Protein AF-A0A381IDC3-F1 (afdb_monomer_lite)

Organism: Clostridioides difficile (NCBI:txid1496)

Foldseek 3Di:
DLLVLLCVLPNDPRDPPDDDDPDDDCVVVCCVVVVDDDDDDDQQFPQPPHPPDPPTDGNPVSVVSVVSSVVSVVVVVVD

Sequence (79 aa):
MAEETIKDVLGADASIGIFKNSGGEDFHYYTQKLKCKTTYIGLGADATPGFHNPNVTFDTKALEYGVDIWCRLVEKRLG

InterPro domains:
  IPR002933 Peptidase M20 [PF01546] (2-76)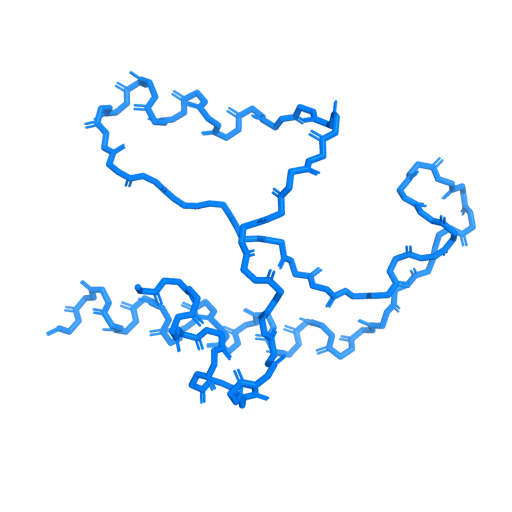

Radius of gyration: 14.26 Å; chains: 1; bounding box: 34×28×35 Å

Structure (mmCIF, N/CA/C/O backbone):
data_AF-A0A381IDC3-F1
#
_entry.id   AF-A0A381IDC3-F1
#
loop_
_atom_site.group_PDB
_atom_site.id
_atom_site.type_symbol
_atom_site.label_atom_id
_atom_site.label_alt_id
_atom_site.label_comp_id
_atom_site.label_asym_id
_atom_site.label_entity_id
_atom_site.label_seq_id
_atom_site.pdbx_PDB_ins_code
_atom_site.Cartn_x
_atom_site.Cartn_y
_atom_site.Cartn_z
_atom_site.occupancy
_atom_site.B_iso_or_equiv
_atom_site.auth_seq_id
_atom_site.auth_comp_id
_atom_site.auth_asym_id
_atom_site.auth_atom_id
_atom_site.pdbx_PDB_model_num
ATOM 1 N N . MET A 1 1 ? -5.353 -8.654 9.620 1.00 94.19 1 MET A N 1
ATOM 2 C CA . MET A 1 1 ? -6.282 -7.840 8.807 1.00 94.19 1 MET A CA 1
ATOM 3 C C . MET A 1 1 ? -5.657 -7.341 7.507 1.00 94.19 1 MET A C 1
ATOM 5 O O . MET A 1 1 ? -6.092 -7.812 6.469 1.00 94.19 1 MET A O 1
ATOM 9 N N . ALA A 1 2 ? -4.675 -6.427 7.508 1.00 96.56 2 ALA A N 1
ATOM 10 C CA . ALA A 1 2 ? -4.126 -5.887 6.251 1.00 96.56 2 ALA A CA 1
ATOM 11 C C . ALA A 1 2 ? -3.438 -6.953 5.380 1.00 96.56 2 ALA A C 1
ATOM 13 O O . ALA A 1 2 ? -3.846 -7.157 4.245 1.00 96.56 2 ALA A O 1
ATOM 14 N N . GLU A 1 3 ? -2.472 -7.694 5.931 1.00 97.19 3 GLU A N 1
ATOM 15 C CA . GLU A 1 3 ? -1.793 -8.785 5.211 1.00 97.19 3 GLU A CA 1
ATOM 16 C C . GLU A 1 3 ? -2.774 -9.845 4.687 1.00 97.19 3 GLU A C 1
ATOM 18 O O . GLU A 1 3 ? -2.712 -10.231 3.527 1.00 97.19 3 GLU A O 1
ATOM 23 N N . GLU A 1 4 ? -3.729 -10.272 5.514 1.00 97.31 4 GLU A N 1
ATOM 24 C CA . GLU A 1 4 ? -4.788 -11.201 5.093 1.00 97.31 4 GLU A CA 1
ATOM 25 C C . GLU A 1 4 ? -5.648 -10.618 3.967 1.00 97.31 4 GLU A C 1
ATOM 27 O O . GLU A 1 4 ? -6.076 -11.339 3.084 1.00 97.31 4 GLU A O 1
ATOM 32 N N . THR A 1 5 ? -5.908 -9.310 3.975 1.00 98.19 5 THR A N 1
ATOM 33 C CA . THR A 1 5 ? -6.668 -8.648 2.905 1.00 98.19 5 THR A CA 1
ATOM 34 C C . THR A 1 5 ? -5.897 -8.634 1.593 1.00 98.19 5 THR A C 1
ATOM 36 O O . THR A 1 5 ? -6.483 -8.898 0.552 1.00 98.19 5 THR A O 1
ATOM 39 N N . ILE A 1 6 ? -4.585 -8.399 1.645 1.00 98.19 6 ILE A N 1
ATOM 40 C CA . ILE A 1 6 ? -3.717 -8.514 0.469 1.00 98.19 6 ILE A CA 1
ATOM 41 C C . ILE A 1 6 ? -3.794 -9.940 -0.091 1.00 98.19 6 ILE A C 1
ATOM 43 O O . ILE A 1 6 ? -3.992 -10.114 -1.289 1.00 98.19 6 ILE A O 1
ATOM 47 N N . LYS A 1 7 ? -3.712 -10.955 0.780 1.00 98.12 7 LYS A N 1
ATOM 48 C CA . LYS A 1 7 ? -3.783 -12.368 0.377 1.00 98.12 7 LYS A CA 1
ATOM 49 C C . LYS A 1 7 ? -5.149 -12.779 -0.175 1.00 98.12 7 LYS A C 1
ATOM 51 O O . LYS A 1 7 ? -5.203 -13.576 -1.104 1.00 98.12 7 LYS A O 1
ATOM 56 N N . ASP A 1 8 ? -6.235 -12.219 0.352 1.00 98.00 8 ASP A N 1
ATOM 57 C CA . ASP A 1 8 ? -7.586 -12.447 -0.170 1.00 98.00 8 ASP A CA 1
ATOM 58 C C . ASP A 1 8 ? -7.760 -11.900 -1.594 1.00 98.00 8 ASP A C 1
ATOM 60 O O . ASP A 1 8 ? -8.456 -12.514 -2.397 1.00 98.00 8 ASP A O 1
ATOM 64 N N . VAL A 1 9 ? -7.163 -10.742 -1.896 1.00 97.94 9 VAL A N 1
ATOM 65 C CA . VAL A 1 9 ? -7.323 -10.061 -3.193 1.00 97.94 9 VAL A CA 1
ATOM 66 C C . VAL A 1 9 ? -6.366 -10.618 -4.246 1.00 97.94 9 VAL A C 1
ATOM 68 O O . VAL A 1 9 ? -6.765 -10.846 -5.383 1.00 97.94 9 VAL A O 1
ATOM 71 N N . LEU A 1 10 ? -5.104 -10.845 -3.876 1.00 97.62 10 LEU A N 1
ATOM 72 C CA . LEU A 1 10 ? -4.024 -11.153 -4.822 1.00 97.62 10 LEU A CA 1
ATOM 73 C C . LEU A 1 10 ? -3.476 -12.583 -4.714 1.00 97.62 10 LEU A C 1
ATOM 75 O O . LEU A 1 10 ? -2.619 -12.971 -5.506 1.00 97.62 10 LEU A O 1
ATOM 79 N N . GLY A 1 11 ? -3.969 -13.379 -3.765 1.00 98.25 11 GLY A N 1
ATOM 80 C CA . GLY A 1 11 ? -3.532 -14.754 -3.529 1.00 98.25 11 GLY A CA 1
ATOM 81 C C . GLY A 1 11 ? -2.528 -14.901 -2.382 1.00 98.25 11 GLY A C 1
ATOM 82 O O . GLY A 1 11 ? -1.938 -13.937 -1.892 1.00 98.25 11 GLY A O 1
ATOM 83 N N . ALA A 1 12 ? -2.332 -16.145 -1.936 1.00 97.44 12 ALA A N 1
ATOM 84 C CA . ALA A 1 12 ? -1.633 -16.473 -0.689 1.00 97.44 12 ALA A CA 1
ATOM 85 C C . ALA A 1 12 ? -0.193 -15.927 -0.588 1.00 97.44 12 ALA A C 1
ATOM 87 O O . ALA A 1 12 ? 0.243 -15.567 0.509 1.00 97.44 12 ALA A O 1
ATOM 88 N N . ASP A 1 13 ? 0.505 -15.819 -1.720 1.00 97.06 13 ASP A N 1
ATOM 89 C CA . ASP A 1 13 ? 1.915 -15.415 -1.797 1.00 97.06 13 ASP A CA 1
ATOM 90 C C . ASP A 1 13 ? 2.112 -13.915 -2.081 1.00 97.06 13 ASP A C 1
ATOM 92 O O . ASP A 1 13 ? 3.239 -13.438 -2.193 1.00 97.06 13 ASP A O 1
ATOM 96 N N . ALA A 1 14 ? 1.031 -13.134 -2.171 1.00 96.94 14 ALA A N 1
ATOM 97 C CA . ALA A 1 14 ? 1.083 -11.729 -2.585 1.00 96.94 14 ALA A CA 1
ATOM 98 C C . ALA A 1 14 ? 1.616 -10.754 -1.517 1.00 96.94 14 ALA A C 1
ATOM 100 O O . ALA A 1 14 ? 1.640 -9.542 -1.731 1.00 96.94 14 ALA A O 1
ATOM 101 N N . SER A 1 15 ? 2.031 -11.250 -0.349 1.00 97.00 15 SER A N 1
ATOM 102 C CA . SER A 1 15 ? 2.590 -10.422 0.718 1.00 97.00 15 SER A CA 1
ATOM 103 C C . SER A 1 15 ? 3.949 -10.931 1.169 1.00 97.00 15 SER A C 1
ATOM 105 O O . SER A 1 15 ? 4.103 -12.093 1.534 1.00 97.00 15 SER A O 1
ATOM 107 N N . ILE A 1 16 ? 4.909 -10.010 1.244 1.00 95.69 16 ILE A N 1
ATOM 108 C CA . ILE A 1 16 ? 6.236 -10.249 1.827 1.00 95.69 16 ILE A CA 1
ATOM 109 C C . ILE A 1 16 ? 6.258 -10.070 3.357 1.00 95.69 16 ILE A C 1
ATOM 111 O O . ILE A 1 16 ? 7.322 -10.100 3.974 1.00 95.69 16 ILE A O 1
ATOM 115 N N . GLY A 1 17 ? 5.097 -9.845 3.980 1.00 95.00 17 GLY A N 1
ATOM 116 C CA . GLY A 1 17 ? 4.978 -9.559 5.407 1.00 95.00 17 GLY A CA 1
ATOM 117 C C . GLY A 1 17 ? 5.462 -8.154 5.784 1.00 95.00 17 GLY A C 1
ATOM 118 O O . GLY A 1 17 ? 5.313 -7.190 5.032 1.00 95.00 17 GLY A O 1
ATOM 119 N N . ILE A 1 18 ? 6.014 -8.019 6.994 1.00 93.19 18 ILE A N 1
ATOM 120 C CA . ILE A 1 18 ? 6.490 -6.732 7.516 1.00 93.19 18 ILE A CA 1
ATOM 121 C C . ILE A 1 18 ? 7.785 -6.333 6.810 1.00 93.19 18 ILE A C 1
ATOM 123 O O . ILE A 1 18 ? 8.838 -6.935 7.021 1.00 93.19 18 ILE A O 1
ATOM 127 N N . PHE A 1 19 ? 7.720 -5.246 6.050 1.00 90.19 19 PHE A N 1
ATOM 128 C CA . PHE A 1 19 ? 8.879 -4.637 5.418 1.00 90.19 19 PHE A CA 1
ATOM 129 C C . PHE A 1 19 ? 9.462 -3.522 6.295 1.00 90.19 19 PHE A C 1
ATOM 131 O O . PHE A 1 19 ? 8.745 -2.624 6.735 1.00 90.19 19 PHE A O 1
ATOM 138 N N . LYS A 1 20 ? 10.775 -3.566 6.543 1.00 90.06 20 LYS A N 1
ATOM 139 C CA . LYS A 1 20 ? 11.516 -2.488 7.211 1.00 90.06 20 LYS A CA 1
ATOM 140 C C . LYS A 1 20 ? 12.404 -1.794 6.188 1.00 90.06 20 LYS A C 1
ATOM 142 O O . LYS A 1 20 ? 13.206 -2.451 5.534 1.00 90.06 20 LYS A O 1
ATOM 147 N N . ASN A 1 21 ? 12.293 -0.475 6.094 1.00 87.62 21 ASN A N 1
ATOM 148 C CA . ASN A 1 21 ? 13.181 0.359 5.292 1.00 87.62 21 ASN A CA 1
ATOM 149 C C . ASN A 1 21 ? 13.745 1.507 6.143 1.00 87.62 21 ASN A C 1
ATOM 151 O O . ASN A 1 21 ? 13.329 1.705 7.283 1.00 87.62 21 ASN A O 1
ATOM 155 N N . SER A 1 22 ? 14.724 2.231 5.602 1.00 91.56 22 SER A N 1
ATOM 156 C CA . SER A 1 22 ? 15.339 3.395 6.254 1.00 91.56 22 SER A CA 1
ATOM 157 C C . SER A 1 22 ? 14.585 4.709 6.015 1.00 91.56 22 SER A C 1
ATOM 159 O O . SER A 1 22 ? 15.035 5.754 6.477 1.00 91.56 22 SER A O 1
ATOM 161 N N . GLY A 1 23 ? 13.497 4.684 5.244 1.00 89.25 23 GLY A N 1
ATOM 162 C CA . GLY A 1 23 ? 12.672 5.850 4.956 1.00 89.25 23 GLY A CA 1
ATOM 163 C C . GLY A 1 23 ? 11.823 6.260 6.160 1.00 89.25 23 GLY A C 1
ATOM 164 O O . GLY A 1 23 ? 11.469 5.441 7.007 1.00 89.25 23 GLY A O 1
ATOM 165 N N . GLY A 1 24 ? 11.505 7.552 6.233 1.00 91.25 24 GLY A N 1
ATOM 166 C CA . GLY A 1 24 ? 10.568 8.107 7.206 1.00 91.25 24 GLY A CA 1
ATOM 167 C C . GLY A 1 24 ? 9.209 8.375 6.564 1.00 91.25 24 GLY A C 1
ATOM 168 O O . GLY A 1 24 ? 9.146 8.767 5.404 1.00 91.25 24 GLY A O 1
ATOM 169 N N . GLU A 1 25 ? 8.140 8.185 7.331 1.00 92.38 25 GLU A N 1
ATOM 170 C CA . GLU A 1 25 ? 6.760 8.444 6.913 1.00 92.38 25 GLU A CA 1
ATOM 171 C C . GLU A 1 25 ? 6.015 9.116 8.070 1.00 92.38 25 GLU A C 1
ATOM 173 O O . GLU A 1 25 ? 5.960 8.568 9.182 1.00 92.38 25 GLU A O 1
ATOM 178 N N . ASP A 1 26 ? 5.464 10.303 7.823 1.00 95.75 26 ASP A N 1
ATOM 179 C CA . ASP A 1 26 ? 4.848 11.136 8.854 1.00 95.75 26 ASP A CA 1
ATOM 180 C C . ASP A 1 26 ? 3.468 10.627 9.289 1.00 95.75 26 ASP A C 1
ATOM 182 O O . ASP A 1 26 ? 3.003 10.987 10.370 1.00 95.75 26 ASP A O 1
ATOM 186 N N . PHE A 1 27 ? 2.873 9.683 8.549 1.00 95.50 27 PHE A N 1
ATOM 187 C CA . PHE A 1 27 ? 1.629 9.008 8.926 1.00 95.50 27 PHE A CA 1
ATOM 188 C C . PHE A 1 27 ? 1.646 8.443 10.363 1.00 95.50 27 PHE A C 1
ATOM 190 O O . PHE A 1 27 ? 0.618 8.409 11.045 1.00 95.50 27 PHE A O 1
ATOM 197 N N . HIS A 1 28 ? 2.819 8.055 10.878 1.00 93.25 28 HIS A N 1
ATOM 198 C CA . HIS A 1 28 ? 2.994 7.582 12.259 1.00 93.25 28 HIS A CA 1
ATOM 199 C C . HIS A 1 28 ? 2.633 8.635 13.323 1.00 93.25 28 HIS A C 1
ATOM 201 O O . HIS A 1 28 ? 2.308 8.283 14.463 1.00 93.25 28 HIS A O 1
ATOM 207 N N . TYR A 1 29 ? 2.625 9.920 12.961 1.00 96.00 29 TYR A N 1
ATOM 208 C CA . TYR A 1 29 ? 2.102 10.993 13.800 1.00 96.00 29 TYR A CA 1
ATOM 209 C C . TYR A 1 29 ? 0.650 10.726 14.216 1.00 96.00 29 TYR A C 1
ATOM 211 O O . TYR A 1 29 ? 0.297 10.923 15.381 1.00 96.00 29 TYR A O 1
ATOM 219 N N . TYR A 1 30 ? -0.193 10.210 13.315 1.00 95.88 30 TYR A N 1
ATOM 220 C CA . TYR A 1 30 ? -1.600 9.938 13.620 1.00 95.88 30 TYR A CA 1
ATOM 221 C C . TYR A 1 30 ? -1.764 8.834 14.665 1.00 95.88 30 TYR A C 1
ATOM 223 O O . TYR A 1 30 ? -2.602 8.966 15.558 1.00 95.88 30 TYR A O 1
ATOM 231 N N . THR A 1 31 ? -0.915 7.804 14.641 1.00 95.75 31 THR A N 1
ATOM 232 C CA . THR A 1 31 ? -0.856 6.783 15.700 1.00 95.75 31 THR A CA 1
ATOM 233 C C . THR A 1 31 ? -0.599 7.428 17.062 1.00 95.75 31 THR A C 1
ATOM 235 O O . THR A 1 31 ? -1.282 7.135 18.045 1.00 95.75 31 THR A O 1
ATOM 238 N N . GLN A 1 32 ? 0.364 8.353 17.128 1.00 94.75 32 GLN A N 1
ATOM 239 C CA . GLN A 1 32 ? 0.719 9.048 18.364 1.00 94.75 32 GLN A CA 1
ATOM 240 C C . GLN A 1 32 ? -0.358 10.033 18.819 1.00 94.75 32 GLN A C 1
ATOM 242 O O . GLN A 1 32 ? -0.596 10.146 20.024 1.00 94.75 32 GLN A O 1
ATOM 247 N N . LYS A 1 33 ? -0.992 10.749 17.886 1.00 97.88 33 LYS A N 1
ATOM 248 C CA . LYS A 1 33 ? -1.986 11.788 18.168 1.00 97.88 33 LYS A CA 1
ATOM 249 C C . LYS A 1 33 ? -3.335 11.204 18.574 1.00 97.88 33 LYS A C 1
ATOM 251 O O . LYS A 1 33 ? -3.922 11.672 19.545 1.00 97.88 33 LYS A O 1
ATOM 256 N N . LEU A 1 34 ? -3.811 10.198 17.844 1.00 97.88 34 LEU A N 1
ATOM 257 C CA . LEU A 1 34 ? -5.131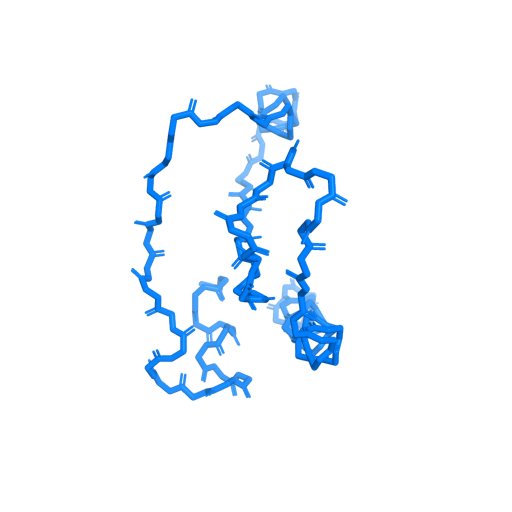 9.592 18.034 1.00 97.88 34 LEU A CA 1
ATOM 258 C C . LEU A 1 34 ? -5.107 8.401 18.997 1.00 97.88 34 LEU A C 1
ATOM 260 O O . LEU A 1 34 ? -6.166 7.933 19.404 1.00 97.88 34 LEU A O 1
ATOM 264 N N . LYS A 1 35 ? -3.914 7.905 19.363 1.00 96.38 35 LYS A N 1
ATOM 265 C CA . LYS A 1 35 ? -3.726 6.739 20.245 1.00 96.38 35 LYS A CA 1
ATOM 266 C C . LYS A 1 35 ? -4.470 5.492 19.751 1.00 96.38 35 LYS A C 1
ATOM 268 O O . LYS A 1 35 ? -4.917 4.669 20.547 1.00 96.38 35 LYS A O 1
ATOM 273 N N . CYS A 1 36 ? -4.601 5.346 18.436 1.00 94.81 36 CYS A N 1
ATOM 274 C CA . CYS A 1 36 ? -5.272 4.218 17.805 1.00 94.81 36 CYS A CA 1
ATOM 275 C C . CYS A 1 36 ? -4.266 3.248 17.175 1.00 94.81 36 CYS A C 1
ATOM 277 O O . CYS A 1 36 ? -3.122 3.602 16.886 1.00 94.81 36 CYS A O 1
ATOM 279 N N . LYS A 1 37 ? -4.702 2.003 16.953 1.00 93.44 37 LYS A N 1
ATOM 280 C CA . LYS A 1 37 ? -3.947 1.050 16.134 1.00 93.44 37 LYS A CA 1
ATOM 281 C C . LYS A 1 37 ? -4.017 1.509 14.681 1.00 93.44 37 LYS A C 1
ATOM 283 O O . LYS A 1 37 ? -5.111 1.727 14.166 1.00 93.44 37 LYS A O 1
ATOM 288 N N . THR A 1 38 ? -2.869 1.614 14.030 1.00 94.00 38 THR A N 1
ATOM 289 C CA . THR A 1 38 ? -2.762 1.978 12.616 1.00 94.00 38 THR A CA 1
ATOM 290 C C . THR A 1 38 ? -2.015 0.895 11.850 1.00 94.00 38 THR A C 1
ATOM 292 O O . THR A 1 38 ? -1.375 0.011 12.424 1.00 94.00 38 THR A O 1
ATOM 295 N N . THR A 1 39 ? -2.112 0.937 10.530 1.00 93.19 39 THR A N 1
ATOM 296 C CA . THR A 1 39 ? -1.313 0.110 9.628 1.00 93.19 39 THR A CA 1
ATOM 297 C C . THR A 1 39 ? -0.988 0.946 8.403 1.00 93.19 39 THR A C 1
ATOM 299 O O . THR A 1 39 ? -1.844 1.687 7.928 1.00 93.19 39 THR A O 1
ATOM 302 N N . TYR A 1 40 ? 0.247 0.834 7.926 1.00 93.62 40 TYR A N 1
ATOM 303 C CA . TYR A 1 40 ? 0.718 1.442 6.689 1.00 93.62 40 TYR A CA 1
ATOM 304 C C . TYR A 1 40 ? 1.060 0.309 5.722 1.00 93.62 40 TYR A C 1
ATOM 306 O O . TYR A 1 40 ? 1.741 -0.642 6.111 1.00 93.62 40 TYR A O 1
ATOM 314 N N . ILE A 1 41 ? 0.531 0.367 4.501 1.00 95.12 41 ILE A N 1
ATOM 315 C CA . ILE A 1 41 ? 0.641 -0.713 3.517 1.00 95.12 41 ILE A CA 1
ATOM 316 C C . ILE A 1 41 ? 1.543 -0.239 2.383 1.00 95.12 41 ILE A C 1
ATOM 318 O O . ILE A 1 41 ? 1.243 0.754 1.728 1.00 95.12 41 ILE A O 1
ATOM 322 N N . GLY A 1 42 ? 2.632 -0.968 2.142 1.00 95.06 42 GLY A N 1
ATOM 323 C CA . GLY A 1 42 ? 3.415 -0.813 0.922 1.00 95.06 42 GLY A CA 1
ATOM 324 C C . GLY A 1 42 ? 2.714 -1.520 -0.234 1.00 95.06 42 GLY A C 1
ATOM 325 O O . GLY A 1 42 ? 2.452 -2.718 -0.151 1.00 95.06 42 GLY A O 1
ATOM 326 N N . LEU A 1 43 ? 2.420 -0.781 -1.299 1.00 96.00 43 LEU A N 1
ATOM 327 C CA . LEU A 1 43 ? 1.890 -1.330 -2.541 1.00 96.00 43 LEU A CA 1
ATOM 328 C C . LEU A 1 43 ? 3.067 -1.615 -3.478 1.00 96.00 43 LEU A C 1
ATOM 330 O O . LEU A 1 43 ? 3.747 -0.686 -3.914 1.00 96.00 43 LEU A O 1
ATOM 334 N N . GLY A 1 44 ? 3.348 -2.888 -3.757 1.00 95.31 44 GLY A N 1
ATOM 335 C CA . GLY A 1 44 ? 4.352 -3.234 -4.764 1.00 95.31 44 GLY A CA 1
ATOM 336 C C . GLY A 1 44 ? 3.859 -2.754 -6.122 1.00 95.31 44 GLY A C 1
ATOM 337 O O . GLY A 1 44 ? 2.761 -3.129 -6.493 1.00 95.31 44 GLY A O 1
ATOM 338 N N . ALA A 1 45 ? 4.612 -1.900 -6.812 1.00 96.50 45 ALA A N 1
ATOM 339 C CA . ALA A 1 45 ? 4.264 -1.339 -8.125 1.00 96.50 45 ALA A CA 1
ATOM 340 C C . ALA A 1 45 ? 5.492 -1.287 -9.053 1.00 96.50 45 ALA A C 1
ATOM 342 O O . ALA A 1 45 ? 5.583 -0.421 -9.916 1.00 96.50 45 ALA A O 1
ATOM 343 N N . ASP A 1 46 ? 6.488 -2.141 -8.794 1.00 95.94 46 ASP A N 1
ATOM 344 C CA . ASP A 1 46 ? 7.755 -2.233 -9.533 1.00 95.94 46 ASP A CA 1
ATOM 345 C C . ASP A 1 46 ? 8.479 -0.895 -9.754 1.00 95.94 46 ASP A C 1
ATOM 347 O O . ASP A 1 46 ? 9.088 -0.647 -10.796 1.00 95.94 46 ASP A O 1
ATOM 351 N N . ALA A 1 47 ? 8.457 -0.044 -8.721 1.00 95.62 47 ALA A N 1
ATOM 352 C CA . ALA A 1 47 ? 9.110 1.261 -8.689 1.00 95.62 47 ALA A CA 1
ATOM 353 C C . ALA A 1 47 ? 10.621 1.158 -8.971 1.00 95.62 47 ALA A C 1
ATOM 355 O O . ALA A 1 47 ? 11.417 0.907 -8.064 1.00 95.62 47 ALA A O 1
ATOM 356 N N . THR A 1 48 ? 11.024 1.385 -10.222 1.00 96.50 48 THR A N 1
ATOM 357 C CA . THR A 1 48 ? 12.396 1.136 -10.701 1.00 96.50 48 THR A CA 1
ATOM 358 C C . THR A 1 48 ? 12.950 2.373 -11.410 1.00 96.50 48 THR A C 1
ATOM 360 O O . THR A 1 48 ? 12.226 2.978 -12.201 1.00 96.50 48 THR A O 1
ATOM 363 N N . PRO A 1 49 ? 14.212 2.783 -11.156 1.00 96.19 49 PRO A N 1
ATOM 364 C CA . PRO A 1 49 ? 15.204 2.137 -10.279 1.00 96.19 49 PRO A CA 1
ATOM 365 C C . PRO A 1 49 ? 14.994 2.411 -8.781 1.00 96.19 49 PRO A C 1
ATOM 367 O O . PRO A 1 49 ? 15.782 1.959 -7.955 1.00 96.19 49 PRO A O 1
ATOM 370 N N . GLY A 1 50 ? 13.956 3.168 -8.433 1.00 93.00 50 GLY A N 1
ATOM 371 C CA . GLY A 1 50 ? 13.588 3.495 -7.063 1.00 93.00 50 GLY A CA 1
ATOM 372 C C . GLY A 1 50 ? 13.037 4.911 -6.958 1.00 93.00 50 GLY A C 1
ATOM 373 O O . GLY A 1 50 ? 13.102 5.703 -7.902 1.00 93.00 50 GLY A O 1
ATOM 374 N N . PHE A 1 51 ? 12.494 5.237 -5.789 1.00 90.88 51 PHE A N 1
ATOM 375 C CA . PHE A 1 51 ? 11.952 6.564 -5.517 1.00 90.88 51 PHE A CA 1
ATOM 376 C C . PHE A 1 51 ? 13.021 7.664 -5.632 1.00 90.88 51 PHE A C 1
ATOM 378 O O . PHE A 1 51 ? 14.211 7.423 -5.438 1.00 90.88 51 PHE A O 1
ATOM 385 N N . HIS A 1 52 ? 12.575 8.883 -5.949 1.00 94.31 52 HIS A N 1
ATOM 386 C CA . HIS A 1 52 ? 13.398 10.088 -6.159 1.00 94.31 52 HIS A CA 1
ATOM 387 C C . HIS A 1 52 ? 14.339 10.056 -7.377 1.00 94.31 52 HIS A C 1
ATOM 389 O O . HIS A 1 52 ? 15.030 11.041 -7.636 1.00 94.31 52 HIS A O 1
ATOM 395 N N . ASN A 1 53 ? 14.351 8.979 -8.165 1.00 97.38 53 ASN A N 1
ATOM 396 C CA . ASN A 1 53 ? 15.004 8.988 -9.468 1.00 97.38 53 ASN A CA 1
ATOM 397 C C . ASN A 1 53 ? 14.102 9.700 -10.503 1.00 97.38 53 ASN A C 1
ATOM 399 O O . ASN A 1 53 ? 12.920 9.364 -10.578 1.00 97.38 53 ASN A O 1
ATOM 403 N N . PRO A 1 54 ? 14.614 10.635 -11.329 1.00 97.00 54 PRO A N 1
ATOM 404 C CA . PRO A 1 54 ? 13.800 11.336 -12.333 1.00 97.00 54 PRO A CA 1
ATOM 405 C C . PRO A 1 54 ? 13.218 10.412 -13.412 1.00 97.00 54 PRO A C 1
ATOM 407 O O . PRO A 1 54 ? 12.237 10.771 -14.052 1.00 97.00 54 PRO A O 1
ATOM 410 N N . ASN A 1 55 ? 13.803 9.227 -13.598 1.00 97.62 55 ASN A N 1
ATOM 411 C CA . ASN A 1 55 ? 13.362 8.226 -14.566 1.00 97.62 55 ASN A CA 1
ATOM 412 C C . ASN A 1 55 ? 12.609 7.064 -13.901 1.00 97.62 55 ASN A C 1
ATOM 414 O O . ASN A 1 55 ? 12.549 5.976 -14.472 1.00 97.62 55 ASN A O 1
ATOM 418 N N . VAL A 1 56 ? 12.100 7.247 -12.677 1.00 97.50 56 VAL A N 1
ATOM 419 C CA . VAL A 1 56 ? 11.321 6.205 -12.002 1.00 97.50 56 VAL A CA 1
ATOM 420 C C . VAL A 1 56 ? 10.080 5.845 -12.823 1.00 97.50 56 VAL A C 1
ATOM 422 O O . VAL A 1 56 ? 9.364 6.717 -13.315 1.00 97.50 56 VAL A O 1
ATOM 425 N N . THR A 1 57 ? 9.830 4.548 -12.960 1.00 97.75 57 THR A N 1
ATOM 426 C CA . THR A 1 57 ? 8.630 3.990 -13.597 1.00 97.75 57 THR A CA 1
ATOM 427 C C . THR A 1 57 ? 7.901 3.070 -12.628 1.00 97.75 57 THR A C 1
ATOM 429 O O . THR A 1 57 ? 8.488 2.637 -11.635 1.00 97.75 57 THR A O 1
ATOM 432 N N . PHE A 1 58 ? 6.626 2.798 -12.909 1.00 97.38 58 PHE A N 1
ATOM 433 C CA . PHE A 1 58 ? 5.754 1.959 -12.090 1.00 97.38 58 PHE A CA 1
ATOM 434 C C . PHE A 1 58 ? 4.881 1.075 -12.987 1.00 97.38 58 PHE A C 1
ATOM 436 O O . PHE A 1 58 ? 4.483 1.516 -14.069 1.00 97.38 58 PHE A O 1
ATOM 443 N N . ASP A 1 59 ? 4.531 -0.126 -12.525 1.00 97.62 59 ASP A N 1
ATOM 444 C CA . ASP A 1 59 ? 3.461 -0.925 -13.126 1.00 97.62 59 ASP A CA 1
ATOM 445 C C . ASP A 1 59 ? 2.099 -0.328 -12.741 1.00 97.62 59 ASP A C 1
ATOM 447 O O . ASP A 1 59 ? 1.687 -0.341 -11.578 1.00 97.62 59 ASP A O 1
ATOM 451 N N . THR A 1 60 ? 1.381 0.208 -13.728 1.00 97.25 60 THR A N 1
ATOM 452 C CA . THR A 1 60 ? 0.088 0.867 -13.518 1.00 97.25 60 THR A CA 1
ATOM 453 C C . THR A 1 60 ? -1.034 -0.097 -13.152 1.00 97.25 60 THR A C 1
ATOM 455 O O . THR A 1 60 ? -2.051 0.363 -12.632 1.00 97.25 60 THR A O 1
ATOM 458 N N . LYS A 1 61 ? -0.848 -1.416 -13.306 1.00 97.00 61 LYS A N 1
ATOM 459 C CA . LYS A 1 61 ? -1.775 -2.415 -12.745 1.00 97.00 61 LYS A CA 1
ATOM 460 C C . LYS A 1 61 ? -1.932 -2.271 -11.231 1.00 97.00 61 LYS A C 1
ATOM 462 O O . LYS A 1 61 ? -2.983 -2.619 -10.698 1.00 97.00 61 LYS A O 1
ATOM 467 N N . ALA A 1 62 ? -0.940 -1.681 -10.554 1.00 97.62 62 ALA A N 1
ATOM 468 C CA . ALA A 1 62 ? -1.008 -1.343 -9.135 1.00 97.62 62 ALA A CA 1
ATOM 469 C C . ALA A 1 62 ? -2.181 -0.458 -8.748 1.00 97.62 62 ALA A C 1
ATOM 471 O O . ALA A 1 62 ? -2.670 -0.555 -7.625 1.00 97.62 62 ALA A O 1
ATOM 472 N N . LEU A 1 63 ? -2.672 0.368 -9.667 1.00 98.12 63 LEU A N 1
ATOM 473 C CA . LEU A 1 63 ? -3.847 1.186 -9.406 1.00 98.12 63 LEU A CA 1
ATOM 474 C C . LEU A 1 63 ? -5.083 0.315 -9.154 1.00 98.12 63 LEU A C 1
ATOM 476 O O . LEU A 1 63 ? -5.818 0.575 -8.206 1.00 98.12 63 LEU A O 1
ATOM 480 N N . GLU A 1 64 ? -5.279 -0.732 -9.956 1.00 98.19 64 GLU A N 1
ATOM 481 C CA . GLU A 1 64 ? -6.453 -1.606 -9.879 1.00 98.19 64 GLU A CA 1
ATOM 482 C C . GLU A 1 64 ? -6.432 -2.433 -8.591 1.00 98.19 64 GLU A C 1
ATOM 484 O O . GLU A 1 64 ? -7.316 -2.284 -7.747 1.00 98.19 64 GLU A O 1
ATOM 489 N N . TYR A 1 65 ? -5.370 -3.211 -8.353 1.00 97.50 65 TYR A N 1
ATOM 490 C CA . TYR A 1 65 ? -5.326 -4.021 -7.132 1.00 97.50 65 TYR A CA 1
ATOM 491 C C . TYR A 1 65 ? -5.141 -3.194 -5.858 1.00 97.50 65 TYR A C 1
ATOM 493 O O . TYR A 1 65 ? -5.544 -3.629 -4.781 1.00 97.50 65 TYR A O 1
ATOM 501 N N . GLY A 1 66 ? -4.563 -1.994 -5.949 1.00 97.94 66 GLY A N 1
ATOM 502 C CA . GLY A 1 66 ? -4.530 -1.052 -4.835 1.00 97.94 66 GLY A CA 1
ATOM 503 C C . GLY A 1 66 ? -5.937 -0.651 -4.386 1.00 97.94 66 GLY A C 1
ATOM 504 O O . GLY A 1 66 ? -6.215 -0.657 -3.185 1.00 97.94 66 GLY A O 1
ATOM 505 N N . VAL A 1 67 ? -6.834 -0.354 -5.336 1.00 98.44 67 VAL A N 1
ATOM 506 C CA . VAL A 1 67 ? -8.252 -0.077 -5.051 1.00 98.44 67 VAL A CA 1
ATOM 507 C C . VAL A 1 67 ? -8.914 -1.292 -4.406 1.00 98.44 67 VAL A C 1
ATOM 509 O O . VAL A 1 67 ? -9.511 -1.152 -3.337 1.00 98.44 67 VAL A O 1
ATOM 512 N N . ASP A 1 68 ? -8.744 -2.479 -4.987 1.00 98.44 68 ASP A N 1
ATOM 513 C CA . ASP A 1 68 ? -9.373 -3.705 -4.485 1.00 98.44 68 ASP A CA 1
ATOM 514 C C . ASP A 1 68 ? -8.949 -4.032 -3.044 1.00 98.44 68 ASP A C 1
ATOM 516 O O . ASP A 1 68 ? -9.793 -4.334 -2.194 1.00 98.44 68 ASP A O 1
ATOM 520 N N . ILE A 1 69 ? -7.653 -3.902 -2.727 1.00 98.44 69 ILE A N 1
ATOM 521 C CA . ILE A 1 69 ? -7.123 -4.101 -1.369 1.00 98.44 69 ILE A CA 1
ATOM 522 C C . ILE A 1 69 ? -7.779 -3.129 -0.381 1.00 98.44 69 ILE A C 1
ATOM 524 O O . ILE A 1 69 ? -8.201 -3.549 0.700 1.00 98.44 69 ILE A O 1
ATOM 528 N N . TRP A 1 70 ? -7.883 -1.841 -0.723 1.00 98.19 70 TRP A N 1
ATOM 529 C CA . TRP A 1 70 ? -8.472 -0.839 0.171 1.00 98.19 70 TRP A CA 1
ATOM 530 C C . TRP A 1 70 ? -9.974 -1.037 0.366 1.00 98.19 70 TRP A C 1
ATOM 532 O O . TRP A 1 70 ? -10.438 -1.003 1.509 1.00 98.19 70 TRP A O 1
ATOM 542 N N . CYS A 1 71 ? -10.724 -1.288 -0.708 1.00 98.25 71 CYS A N 1
ATOM 543 C CA . CYS A 1 71 ? -12.153 -1.587 -0.632 1.00 98.25 71 CYS A CA 1
ATOM 544 C C . CYS A 1 71 ? -12.404 -2.803 0.264 1.00 98.25 71 CYS A C 1
ATOM 546 O O . CYS A 1 71 ? -13.150 -2.703 1.241 1.00 98.25 71 CYS A O 1
ATOM 548 N N . ARG A 1 72 ? -11.690 -3.910 0.023 1.00 98.38 72 ARG A N 1
ATOM 549 C CA . ARG A 1 72 ? -11.820 -5.131 0.825 1.00 98.38 72 ARG A CA 1
ATOM 550 C C . ARG A 1 72 ? -11.441 -4.916 2.292 1.00 98.38 72 ARG A C 1
ATOM 552 O O . ARG A 1 72 ? -12.059 -5.498 3.186 1.00 98.38 72 ARG A O 1
ATOM 559 N N . LEU A 1 73 ? -10.437 -4.082 2.562 1.00 98.00 73 LEU A N 1
ATOM 560 C CA . LEU A 1 73 ? -10.010 -3.765 3.9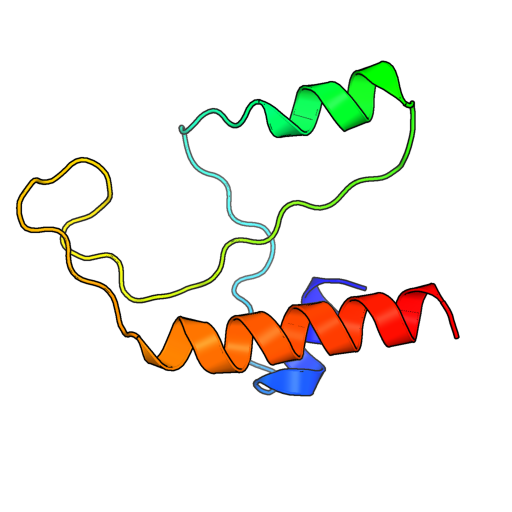25 1.00 98.00 73 LEU A CA 1
ATOM 561 C C . LEU A 1 73 ? -11.093 -2.991 4.683 1.00 98.00 73 LEU A C 1
ATOM 563 O O . LEU A 1 73 ? -11.360 -3.288 5.848 1.00 98.00 73 LEU A O 1
ATOM 567 N N . VAL A 1 74 ? -11.710 -2.007 4.027 1.00 97.56 74 VAL A N 1
ATOM 568 C CA . VAL A 1 74 ? -12.792 -1.201 4.605 1.00 97.56 74 VAL A CA 1
ATOM 569 C C . VAL A 1 74 ? -14.038 -2.054 4.834 1.00 97.56 74 VAL A C 1
ATOM 571 O O . VAL A 1 74 ? -14.603 -1.989 5.924 1.00 97.56 74 VAL A O 1
ATOM 574 N N . GLU A 1 75 ? -14.418 -2.912 3.883 1.00 97.62 75 GLU A N 1
ATOM 575 C CA . GLU A 1 75 ? -15.507 -3.885 4.058 1.00 97.62 75 GLU A CA 1
ATOM 576 C C . GLU A 1 75 ? -15.295 -4.757 5.297 1.00 97.62 75 GLU A C 1
ATOM 578 O O . GLU A 1 75 ? -16.170 -4.834 6.152 1.00 97.62 75 GLU A O 1
ATOM 583 N N . LYS A 1 76 ? -14.107 -5.360 5.443 1.00 96.81 76 LYS A N 1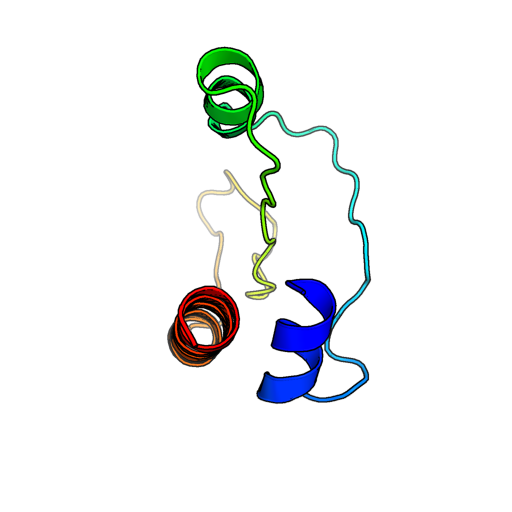
ATOM 584 C CA . LYS A 1 76 ? -13.759 -6.178 6.618 1.00 96.81 76 LYS A CA 1
ATOM 585 C C . LYS A 1 76 ? -13.744 -5.395 7.930 1.00 96.81 76 LYS A C 1
ATOM 587 O O . LYS A 1 76 ? -13.788 -5.998 8.999 1.00 96.81 76 LYS A O 1
ATOM 592 N N . ARG A 1 77 ? -13.554 -4.076 7.871 1.00 95.81 77 ARG A N 1
ATOM 593 C CA . ARG A 1 77 ? -13.470 -3.223 9.059 1.00 95.81 77 ARG A CA 1
ATOM 594 C C . ARG A 1 77 ? -14.839 -2.722 9.514 1.00 95.81 77 ARG A C 1
ATOM 596 O O . ARG A 1 77 ? -14.992 -2.483 10.714 1.00 95.81 77 ARG A O 1
ATOM 603 N N . LEU A 1 78 ? -15.746 -2.481 8.568 1.00 96.56 78 LEU A N 1
ATOM 604 C CA . LEU A 1 78 ? -17.066 -1.890 8.796 1.00 96.56 78 LEU A CA 1
ATOM 605 C C . LEU A 1 78 ? -18.206 -2.916 8.838 1.00 96.56 78 LEU A C 1
ATOM 607 O O . LEU A 1 78 ? -19.232 -2.611 9.446 1.00 96.56 78 LEU A O 1
ATOM 611 N N . GLY A 1 79 ? -18.049 -4.072 8.189 1.00 86.44 79 GLY A N 1
ATOM 612 C CA . GLY A 1 79 ? -18.920 -5.240 8.368 1.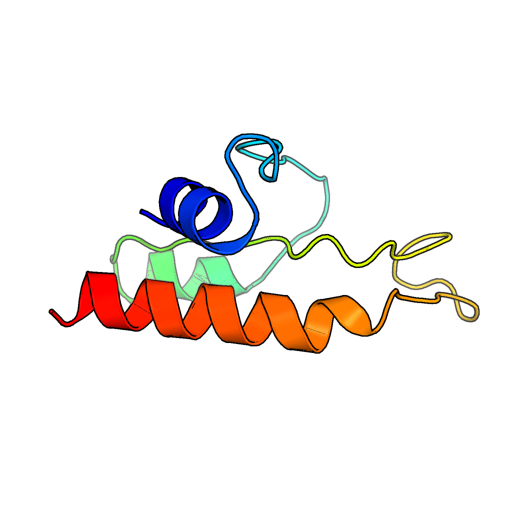00 86.44 79 GLY A CA 1
ATOM 613 C C . GLY A 1 79 ? -18.619 -5.984 9.660 1.00 86.44 79 GLY A C 1
ATOM 614 O O . GLY A 1 79 ? -19.568 -6.604 10.186 1.00 86.44 79 GLY A O 1
#

Secondary structure (DSSP, 8-state):
-HHHHHHHHH-TTS---S---S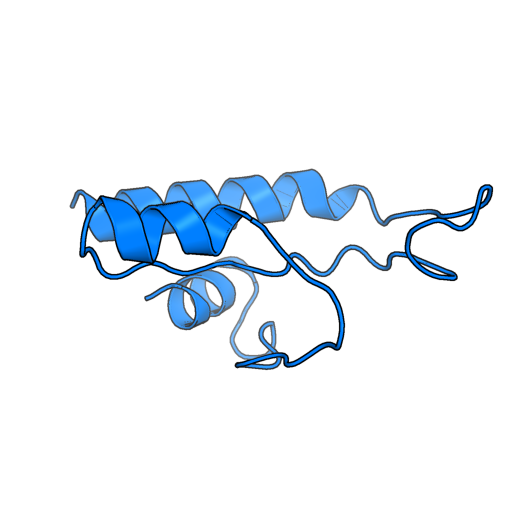---TTHHHHHHH-------------BS-TT-TT-B--TTHHHHHHHHHHHHHHHHH-

pLDDT: mean 95.82, std 2.62, range [86.44, 98.44]